Protein AF-A0A815HKK1-F1 (afdb_monomer_lite)

Sequence (138 aa):
MIKQVLNKIIYSNREIRRFLVEFLHAIYQLLESNNIGQIQELSQQTLNDFNACMFYQNDSILSDDLIFKLLSMSMMIVDRIQRTRSRTIKQTILFADSAFTVSLFSHIVNHTIIRLQNAFYQLHDARINTNETDSEEE

pLDDT: mean 82.41, std 11.7, range [43.53, 93.62]

Secondary structure (DSSP, 8-state):
-HHHHHHHHHHHHHHHHHHHHHHHHHHHHHHH---HHHHHHHHHHHHHHHHHHHHSSSS-SS-HHHHHHHHHHHHHHHHHHHHHS-HHHHHHHHHHHHHHHHHHHHHHHHHHHHHHHHHHHHHHHHHHHHHHHHHH--

Structure (mmCIF, N/CA/C/O backbone):
data_AF-A0A815HKK1-F1
#
_entry.id   AF-A0A815HKK1-F1
#
loop_
_atom_site.group_PDB
_atom_site.id
_atom_site.type_symbol
_atom_site.label_atom_id
_atom_site.label_alt_id
_atom_site.label_comp_id
_atom_site.label_asym_id
_atom_site.label_entity_id
_atom_site.label_seq_id
_atom_site.pdbx_PDB_ins_code
_atom_site.Cartn_x
_atom_site.Cartn_y
_atom_site.Cartn_z
_atom_site.occupancy
_atom_site.B_iso_or_equiv
_atom_site.auth_seq_id
_atom_site.auth_comp_id
_atom_site.auth_asym_id
_atom_site.auth_atom_id
_atom_site.pdbx_PDB_model_num
ATOM 1 N N . MET A 1 1 ? 15.091 -20.355 -22.383 1.00 60.72 1 MET A N 1
ATOM 2 C CA . MET A 1 1 ? 14.302 -19.123 -22.595 1.00 60.72 1 MET A CA 1
ATOM 3 C C . MET A 1 1 ? 12.841 -19.267 -22.135 1.00 60.72 1 MET A C 1
ATOM 5 O O . MET A 1 1 ? 12.501 -18.668 -21.128 1.00 60.72 1 MET A O 1
ATOM 9 N N . ILE A 1 2 ? 12.004 -20.129 -22.736 1.00 63.59 2 ILE A N 1
ATOM 10 C CA . ILE A 1 2 ? 10.562 -20.265 -22.384 1.00 63.59 2 ILE A CA 1
ATOM 11 C C . ILE A 1 2 ? 10.302 -20.649 -20.909 1.00 63.59 2 ILE A C 1
ATOM 13 O O . ILE A 1 2 ? 9.467 -20.033 -20.254 1.00 63.59 2 ILE A O 1
ATOM 17 N N . LYS A 1 3 ? 11.054 -21.604 -20.337 1.00 62.00 3 LYS A N 1
ATOM 18 C CA . LYS A 1 3 ? 10.921 -21.987 -18.911 1.00 62.00 3 LYS A CA 1
ATOM 19 C C . LYS A 1 3 ? 11.245 -20.849 -17.934 1.00 62.00 3 LYS A C 1
ATOM 21 O O . LYS A 1 3 ? 10.631 -20.760 -16.879 1.00 62.00 3 LYS A O 1
ATOM 26 N N . GLN A 1 4 ? 12.196 -19.980 -18.280 1.00 60.38 4 GLN A N 1
ATOM 27 C CA . GLN A 1 4 ? 12.560 -18.829 -17.448 1.00 60.38 4 GLN A CA 1
ATOM 28 C C . GLN A 1 4 ? 11.481 -17.745 -17.511 1.00 60.38 4 GLN A C 1
ATOM 30 O O . GLN A 1 4 ? 11.120 -17.198 -16.477 1.00 60.38 4 GLN A O 1
ATOM 35 N N . VAL A 1 5 ? 10.908 -17.500 -18.695 1.00 64.62 5 VAL A N 1
ATOM 36 C CA . VAL A 1 5 ? 9.774 -16.579 -18.874 1.00 64.62 5 VAL A CA 1
ATOM 37 C C . VAL A 1 5 ? 8.539 -17.074 -18.114 1.00 64.62 5 VAL A C 1
ATOM 39 O O . VAL A 1 5 ? 7.930 -16.308 -17.376 1.00 64.62 5 VAL A O 1
ATOM 42 N N . LEU A 1 6 ? 8.210 -18.366 -18.208 1.00 65.81 6 LEU A N 1
ATOM 43 C CA . LEU A 1 6 ? 7.097 -18.962 -17.461 1.00 65.81 6 LEU A CA 1
ATOM 44 C C . LEU A 1 6 ? 7.305 -18.883 -15.945 1.00 65.81 6 LEU A C 1
ATOM 46 O O . LEU A 1 6 ? 6.404 -18.443 -15.239 1.00 65.81 6 LEU A O 1
ATOM 50 N N . ASN A 1 7 ? 8.491 -19.236 -15.439 1.00 66.38 7 ASN A N 1
ATOM 51 C CA . ASN A 1 7 ? 8.792 -19.094 -14.011 1.00 66.38 7 ASN A CA 1
ATOM 52 C C . ASN A 1 7 ? 8.707 -17.636 -13.550 1.00 66.38 7 ASN A C 1
ATOM 54 O O . ASN A 1 7 ? 8.191 -17.377 -12.468 1.00 66.38 7 ASN A O 1
ATOM 58 N N . LYS A 1 8 ? 9.142 -16.686 -14.383 1.00 63.47 8 LYS A N 1
ATOM 59 C CA . LYS A 1 8 ? 9.042 -15.247 -14.114 1.00 63.47 8 LYS A CA 1
ATOM 60 C C . LYS A 1 8 ? 7.581 -14.783 -14.023 1.00 63.47 8 LYS A C 1
ATOM 62 O O . LYS A 1 8 ? 7.233 -14.081 -13.078 1.00 63.47 8 LYS A O 1
ATOM 67 N N . ILE A 1 9 ? 6.717 -15.232 -14.938 1.00 65.31 9 ILE A N 1
ATOM 68 C CA . ILE A 1 9 ? 5.272 -14.932 -14.937 1.00 65.31 9 ILE A CA 1
ATOM 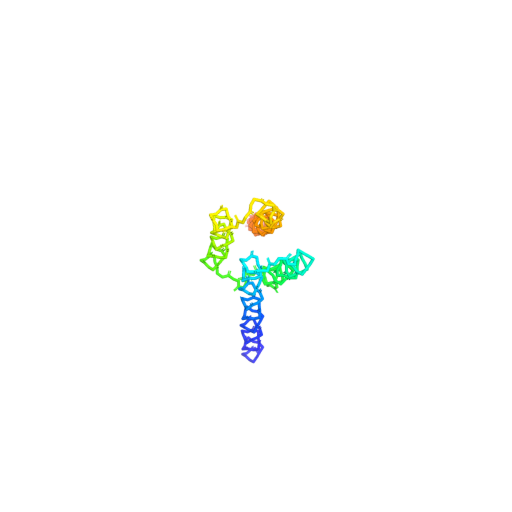69 C C . ILE A 1 9 ? 4.568 -15.569 -13.729 1.00 65.31 9 ILE A C 1
ATOM 71 O O . ILE A 1 9 ? 3.739 -14.932 -13.078 1.00 65.31 9 ILE A O 1
ATOM 75 N N . ILE A 1 10 ? 4.890 -16.824 -13.407 1.00 68.81 10 ILE A N 1
ATOM 76 C CA . ILE A 1 10 ? 4.299 -17.549 -12.272 1.00 68.81 10 ILE A CA 1
ATOM 77 C C . ILE A 1 10 ? 4.714 -16.901 -10.946 1.00 68.81 10 ILE A C 1
ATOM 79 O O . ILE A 1 10 ? 3.875 -16.718 -10.062 1.00 68.81 10 ILE A O 1
ATOM 83 N N . TYR A 1 11 ? 5.990 -16.529 -10.818 1.00 68.19 11 TYR A N 1
ATOM 84 C CA . TYR A 1 11 ? 6.527 -15.858 -9.638 1.00 68.19 11 TYR A CA 1
ATOM 85 C C . TYR A 1 11 ? 5.891 -14.477 -9.441 1.00 68.19 11 TYR A C 1
ATOM 87 O O . TYR A 1 11 ? 5.369 -14.193 -8.367 1.00 68.19 11 TYR A O 1
ATOM 95 N N . SER A 1 12 ? 5.814 -13.674 -10.505 1.00 70.62 12 SER A N 1
ATOM 96 C CA . SER A 1 12 ? 5.140 -12.371 -10.501 1.00 70.62 12 SER A CA 1
ATOM 97 C C . SER A 1 12 ? 3.676 -12.477 -10.041 1.00 70.62 12 SER A C 1
ATOM 99 O O . SER A 1 12 ? 3.268 -11.787 -9.111 1.00 70.62 12 SER A O 1
ATOM 101 N N . ASN A 1 13 ? 2.904 -13.431 -10.574 1.00 75.88 13 ASN A N 1
ATOM 102 C CA . ASN A 1 13 ? 1.518 -13.653 -10.144 1.00 75.88 13 ASN A CA 1
ATOM 103 C C . ASN A 1 13 ? 1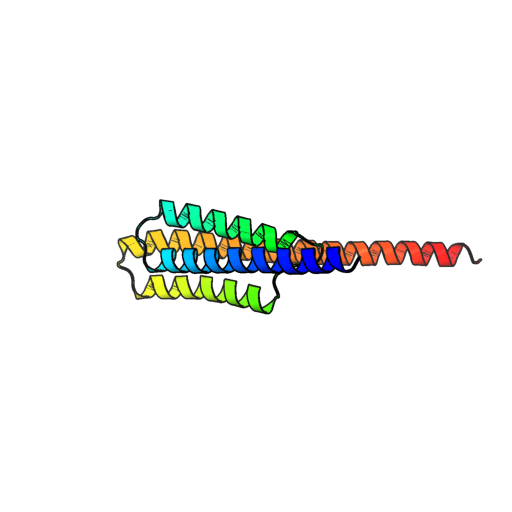.381 -14.112 -8.685 1.00 75.88 13 ASN A C 1
ATOM 105 O O . ASN A 1 13 ? 0.336 -13.915 -8.061 1.00 75.88 13 ASN A O 1
ATOM 109 N N . ARG A 1 14 ? 2.384 -14.797 -8.130 1.00 81.12 14 ARG A N 1
ATOM 110 C CA . ARG A 1 14 ? 2.381 -15.194 -6.717 1.00 81.12 14 ARG A CA 1
ATOM 111 C C . ARG A 1 14 ? 2.571 -13.980 -5.812 1.00 81.12 14 ARG A C 1
ATOM 113 O O . ARG A 1 14 ? 1.800 -13.837 -4.867 1.00 81.12 14 ARG A O 1
ATOM 120 N N . GLU A 1 15 ? 3.525 -13.112 -6.130 1.00 81.31 15 GLU A N 1
ATOM 121 C CA . GLU A 1 15 ? 3.804 -11.916 -5.330 1.00 81.31 15 GLU A CA 1
ATOM 122 C C . GLU A 1 15 ? 2.653 -10.903 -5.403 1.00 81.31 15 GLU A C 1
ATOM 124 O O . GLU A 1 15 ? 2.213 -10.435 -4.358 1.00 81.31 15 GLU A O 1
ATOM 129 N N . ILE A 1 16 ? 2.055 -10.674 -6.585 1.00 85.25 16 ILE A N 1
ATOM 130 C CA . ILE A 1 16 ? 0.853 -9.822 -6.714 1.00 85.25 16 ILE A CA 1
ATOM 131 C C . ILE A 1 16 ? -0.277 -10.344 -5.829 1.00 85.25 16 ILE A C 1
ATOM 133 O O . ILE A 1 16 ? -0.900 -9.581 -5.099 1.00 85.25 16 ILE A O 1
ATOM 137 N N . ARG A 1 17 ? -0.565 -11.652 -5.885 1.00 86.75 17 ARG A N 1
ATOM 138 C CA . ARG A 1 17 ? -1.640 -12.241 -5.074 1.00 86.75 17 ARG A CA 1
ATOM 139 C C . ARG A 1 17 ? -1.366 -12.088 -3.585 1.00 86.75 17 ARG A C 1
ATOM 141 O O . ARG A 1 17 ? -2.290 -11.746 -2.856 1.00 86.75 17 ARG A O 1
ATOM 148 N N . ARG A 1 18 ? -0.124 -12.325 -3.145 1.00 89.06 18 ARG A N 1
ATOM 149 C CA . ARG A 1 18 ? 0.266 -12.129 -1.743 1.00 89.06 18 ARG A CA 1
ATOM 150 C C . ARG A 1 18 ? 0.029 -10.681 -1.326 1.00 89.06 18 ARG A C 1
ATOM 152 O O . ARG A 1 18 ? -0.706 -10.451 -0.374 1.00 89.06 18 ARG A O 1
ATOM 159 N N . PHE A 1 19 ? 0.555 -9.735 -2.102 1.00 91.00 19 PHE A N 1
ATOM 160 C CA . PHE A 1 19 ? 0.382 -8.308 -1.861 1.00 91.00 19 PHE A CA 1
ATOM 161 C C . PHE A 1 19 ? -1.097 -7.905 -1.791 1.00 91.00 19 PHE A C 1
ATOM 163 O O . PHE A 1 19 ? -1.495 -7.208 -0.866 1.00 91.00 19 PHE A O 1
ATOM 170 N N . LEU A 1 20 ? -1.940 -8.363 -2.722 1.00 91.19 20 LEU A N 1
ATOM 171 C CA . LEU A 1 20 ? -3.364 -8.015 -2.720 1.00 91.19 20 LEU A CA 1
ATOM 172 C C . LEU A 1 20 ? -4.095 -8.538 -1.482 1.00 91.19 20 LEU A C 1
ATOM 174 O O . LEU A 1 20 ? -4.952 -7.842 -0.941 1.00 91.19 20 LEU A O 1
ATOM 178 N N . VAL A 1 21 ? -3.763 -9.747 -1.025 1.00 92.12 21 VAL A N 1
ATOM 179 C CA . VAL A 1 21 ? -4.330 -10.303 0.210 1.00 92.12 21 VAL A CA 1
ATOM 180 C C . VAL A 1 21 ? -3.888 -9.481 1.420 1.00 92.12 21 VAL A C 1
ATOM 182 O O . VAL A 1 21 ? -4.730 -9.128 2.243 1.00 92.12 21 VAL A O 1
ATOM 185 N N . GLU A 1 22 ? -2.604 -9.127 1.506 1.00 91.62 22 GLU A N 1
ATOM 186 C CA . GLU A 1 22 ? -2.070 -8.291 2.590 1.00 91.62 22 GLU A CA 1
ATOM 187 C C . GLU A 1 22 ? -2.697 -6.895 2.590 1.00 91.62 22 GLU A C 1
ATOM 189 O O . GLU A 1 22 ? -3.149 -6.420 3.630 1.00 91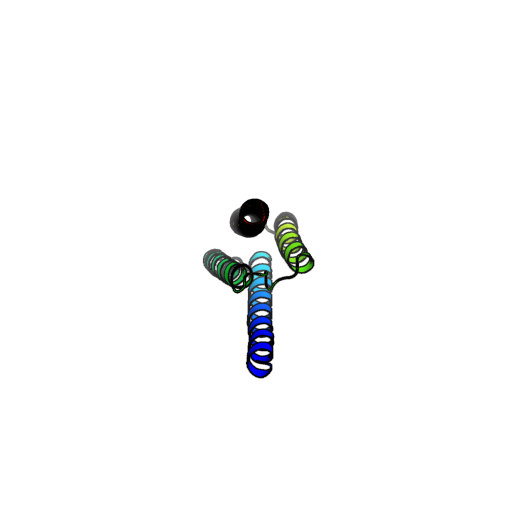.62 22 GLU A O 1
ATOM 194 N N . PHE A 1 23 ? -2.829 -6.279 1.414 1.00 93.38 23 PHE A N 1
ATOM 195 C CA . PHE A 1 23 ? -3.465 -4.978 1.250 1.00 93.38 23 PHE A CA 1
ATOM 196 C C . PHE A 1 23 ? -4.925 -5.006 1.712 1.00 93.38 23 PHE A C 1
ATOM 198 O O . PHE A 1 23 ? -5.342 -4.167 2.508 1.00 93.38 23 PHE A O 1
ATOM 205 N N . LEU A 1 24 ? -5.713 -5.988 1.263 1.00 93.12 24 LEU A N 1
ATOM 206 C CA . LEU A 1 24 ? -7.109 -6.125 1.688 1.00 93.12 24 LEU A CA 1
ATOM 207 C C . LEU A 1 24 ? -7.223 -6.395 3.191 1.00 93.12 24 LEU A C 1
ATOM 209 O O . LEU A 1 24 ? -8.137 -5.884 3.839 1.00 93.12 24 LEU A O 1
ATOM 213 N N . HIS A 1 25 ? -6.289 -7.158 3.756 1.00 91.56 25 HIS A N 1
ATOM 214 C CA . HIS A 1 25 ? -6.228 -7.383 5.192 1.00 91.56 25 HIS A CA 1
ATOM 215 C C . HIS A 1 25 ? -5.898 -6.091 5.956 1.00 91.56 25 HIS A C 1
ATOM 217 O O . HIS A 1 25 ? -6.573 -5.793 6.939 1.00 91.56 25 HIS A O 1
ATOM 223 N N . ALA A 1 26 ? -4.947 -5.277 5.490 1.00 91.12 26 ALA A N 1
ATOM 224 C CA . ALA A 1 26 ? -4.641 -3.976 6.086 1.00 91.12 26 ALA A CA 1
ATOM 225 C C . ALA A 1 26 ? -5.858 -3.035 6.051 1.00 91.12 26 ALA A C 1
ATOM 227 O O . ALA A 1 26 ? -6.206 -2.430 7.066 1.00 91.12 26 ALA A O 1
ATOM 228 N N . ILE A 1 27 ? -6.569 -2.989 4.920 1.00 91.56 27 ILE A N 1
ATOM 229 C CA . ILE A 1 27 ? -7.818 -2.230 4.761 1.00 91.56 27 ILE A CA 1
ATOM 230 C C . ILE A 1 27 ? -8.896 -2.702 5.746 1.00 91.56 27 ILE A C 1
ATOM 232 O O . ILE A 1 27 ? -9.541 -1.887 6.406 1.00 91.56 27 ILE A O 1
ATOM 236 N N . TYR A 1 28 ? -9.079 -4.015 5.885 1.00 91.06 28 TYR A N 1
ATOM 237 C CA . TYR A 1 28 ? -10.019 -4.580 6.850 1.00 91.06 28 TYR A CA 1
ATOM 238 C C . TYR A 1 28 ? -9.658 -4.192 8.291 1.00 91.06 28 TYR A C 1
ATOM 240 O O . TYR A 1 28 ? -10.519 -3.770 9.063 1.00 91.06 28 TYR A O 1
ATOM 248 N N . GLN A 1 29 ? -8.375 -4.266 8.650 1.00 90.62 29 GLN A N 1
ATOM 249 C CA . GLN A 1 29 ? -7.900 -3.900 9.984 1.00 90.62 29 GLN A CA 1
ATOM 250 C C . GLN A 1 29 ? -8.099 -2.403 10.267 1.00 90.62 29 GLN A C 1
ATOM 252 O O . GLN A 1 29 ? -8.520 -2.047 11.365 1.00 90.62 29 GLN A O 1
ATOM 257 N N . LEU A 1 30 ? -7.900 -1.526 9.280 1.00 88.44 30 LEU A N 1
ATOM 258 C CA . LEU A 1 30 ? -8.204 -0.093 9.401 1.00 88.44 30 LEU A CA 1
ATOM 259 C C . LEU A 1 30 ? -9.696 0.173 9.680 1.00 88.44 30 LEU A C 1
ATOM 261 O O . LEU A 1 30 ? -10.032 1.080 10.446 1.00 88.44 30 LEU A O 1
ATOM 265 N N . LEU A 1 31 ? -10.593 -0.635 9.106 1.00 88.19 31 LEU A N 1
ATOM 266 C CA . LEU A 1 31 ? -12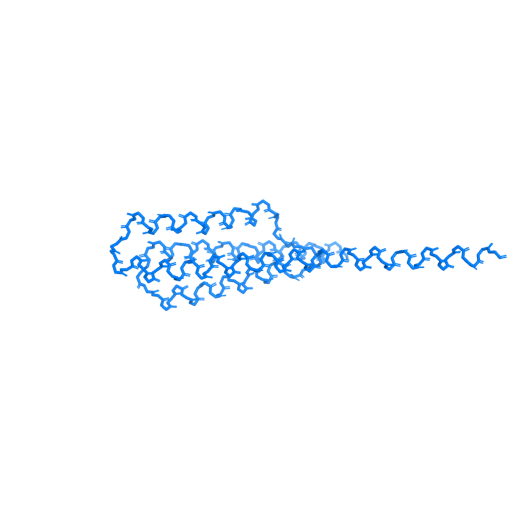.043 -0.499 9.277 1.00 88.19 31 LEU A CA 1
ATOM 267 C C . LEU A 1 31 ? -12.583 -1.087 10.580 1.00 88.19 31 LEU A C 1
ATOM 269 O O . LEU A 1 31 ? -13.478 -0.490 11.185 1.00 88.19 31 LEU A O 1
ATOM 273 N N . GLU A 1 32 ? -12.043 -2.219 11.031 1.00 87.94 32 GLU A N 1
ATOM 274 C CA . GLU A 1 32 ? -12.632 -3.025 12.113 1.00 87.94 32 GLU A CA 1
ATOM 275 C C . GLU A 1 32 ? -11.781 -3.061 13.391 1.00 87.94 32 GLU A C 1
ATOM 277 O O . GLU A 1 32 ? -12.317 -3.182 14.492 1.00 87.94 32 GLU A O 1
ATOM 282 N N . SER A 1 33 ? -10.462 -2.876 13.298 1.00 83.94 33 SER A N 1
ATOM 283 C CA . SER A 1 33 ? -9.575 -2.974 14.461 1.00 83.94 33 SER A CA 1
ATOM 284 C C . SER A 1 33 ? -9.483 -1.675 15.253 1.00 83.94 33 SER A C 1
ATOM 286 O O . SER A 1 33 ? -9.540 -0.569 14.705 1.00 83.94 33 SER A O 1
ATOM 288 N N . ASN A 1 34 ? -9.296 -1.831 16.563 1.00 81.88 34 ASN A N 1
ATOM 289 C CA . ASN A 1 34 ? -8.934 -0.759 17.491 1.00 81.88 34 ASN A CA 1
ATOM 290 C C . ASN A 1 34 ? -7.448 -0.832 17.899 1.00 81.88 34 ASN A C 1
ATOM 292 O O . ASN A 1 34 ? -6.989 -0.003 18.684 1.00 81.88 34 ASN A O 1
ATOM 296 N N . ASN A 1 35 ? -6.692 -1.817 17.392 1.00 86.62 35 ASN A N 1
ATOM 297 C CA . ASN A 1 35 ? -5.279 -2.002 17.712 1.00 86.62 35 ASN A CA 1
ATOM 298 C C . ASN A 1 35 ? -4.389 -1.229 16.730 1.00 86.62 35 ASN A C 1
ATOM 300 O O . ASN A 1 35 ? -4.061 -1.701 15.643 1.00 86.62 35 ASN A O 1
ATOM 304 N N . ILE A 1 36 ? -3.978 -0.031 17.141 1.00 83.88 36 ILE A N 1
ATOM 305 C CA . ILE A 1 36 ? -3.187 0.885 16.311 1.00 83.88 36 ILE A CA 1
ATOM 306 C C . ILE A 1 36 ? -1.794 0.330 16.001 1.00 83.88 36 ILE A C 1
ATOM 308 O O . ILE A 1 36 ? -1.322 0.504 14.883 1.00 83.88 36 ILE A O 1
ATOM 312 N N . GLY A 1 37 ? -1.148 -0.353 16.952 1.00 86.50 37 GLY A N 1
ATOM 313 C CA . GLY A 1 37 ? 0.189 -0.917 16.733 1.00 86.50 37 GLY A CA 1
ATOM 314 C C . GLY A 1 37 ? 0.179 -1.961 15.618 1.00 86.50 37 GLY A C 1
ATOM 315 O O . GLY A 1 37 ? 0.981 -1.894 14.691 1.00 86.50 37 GLY A O 1
ATOM 316 N N . GLN A 1 38 ? -0.816 -2.850 15.648 1.00 88.19 38 GLN A N 1
ATOM 317 C CA . GLN A 1 38 ? -1.038 -3.833 14.590 1.00 88.19 38 GLN A CA 1
ATOM 318 C C . GLN A 1 38 ? -1.333 -3.162 13.239 1.00 88.19 38 GLN A C 1
ATOM 320 O O . GLN A 1 38 ? -0.777 -3.565 12.221 1.00 88.19 38 GLN A O 1
ATOM 325 N N . ILE A 1 39 ? -2.176 -2.123 13.219 1.00 87.50 39 ILE A N 1
ATOM 326 C CA . ILE A 1 39 ? -2.492 -1.367 11.996 1.00 87.50 39 ILE A CA 1
ATOM 327 C C . ILE A 1 39 ? -1.229 -0.740 11.395 1.00 87.50 39 ILE A C 1
ATOM 329 O O . ILE A 1 39 ? -1.034 -0.812 10.183 1.00 87.50 39 ILE A O 1
ATOM 333 N N . GLN A 1 40 ? -0.369 -0.139 12.218 1.00 89.19 40 GLN A N 1
ATOM 334 C CA . GLN A 1 40 ? 0.875 0.484 11.762 1.00 89.19 40 GLN A CA 1
ATOM 335 C C . GLN A 1 40 ? 1.839 -0.538 11.155 1.00 89.19 40 GLN A C 1
ATOM 337 O O . GLN A 1 40 ? 2.356 -0.306 10.063 1.00 89.19 40 GLN A O 1
ATOM 342 N N . GLU A 1 41 ? 2.042 -1.674 11.821 1.00 90.44 41 GLU A N 1
ATOM 343 C CA . GLU A 1 41 ? 2.910 -2.749 11.332 1.00 90.44 41 GLU A CA 1
ATOM 344 C C . GLU A 1 41 ? 2.412 -3.312 9.992 1.00 90.44 41 GLU A C 1
ATOM 346 O O . GLU A 1 41 ? 3.169 -3.378 9.023 1.00 90.44 41 GLU A O 1
ATOM 351 N N . LEU A 1 42 ? 1.112 -3.611 9.894 1.00 89.75 42 LEU A N 1
ATOM 352 C CA . LEU A 1 42 ? 0.481 -4.071 8.653 1.00 89.75 42 LEU A CA 1
ATOM 353 C C . LEU A 1 42 ? 0.559 -3.036 7.530 1.00 89.75 42 LEU A C 1
ATOM 355 O O . LEU A 1 42 ? 0.801 -3.397 6.379 1.00 89.75 42 LEU A O 1
ATOM 359 N N . SER A 1 43 ? 0.381 -1.754 7.852 1.00 90.75 43 SER A N 1
ATOM 360 C CA . SER A 1 43 ? 0.487 -0.661 6.881 1.00 90.75 43 SER A CA 1
ATOM 361 C C . SER A 1 43 ? 1.906 -0.573 6.324 1.00 90.75 43 SER A C 1
ATOM 363 O O . SER A 1 43 ? 2.091 -0.476 5.111 1.00 90.75 43 SER A O 1
ATOM 365 N N . GLN A 1 44 ? 2.916 -0.671 7.194 1.00 91.81 44 GLN A N 1
ATOM 366 C CA . GLN A 1 44 ? 4.317 -0.648 6.787 1.00 91.81 44 GLN A CA 1
ATOM 367 C C . GLN A 1 44 ? 4.680 -1.866 5.932 1.00 91.81 44 GLN A C 1
ATOM 369 O O . GLN A 1 44 ? 5.321 -1.712 4.892 1.00 91.81 44 GLN A O 1
ATOM 374 N N . GLN A 1 45 ? 4.241 -3.062 6.333 1.00 93.06 45 GLN A N 1
ATOM 375 C CA . GLN A 1 45 ? 4.471 -4.284 5.565 1.00 93.06 45 GLN A CA 1
ATOM 376 C C . GLN A 1 45 ? 3.813 -4.208 4.180 1.00 93.06 45 GLN A C 1
ATOM 378 O O . GLN A 1 45 ? 4.453 -4.502 3.172 1.00 93.06 45 GLN A O 1
ATOM 383 N N . THR A 1 46 ? 2.577 -3.710 4.114 1.00 92.69 46 THR A N 1
ATOM 384 C CA . THR A 1 46 ? 1.841 -3.522 2.855 1.00 92.69 46 THR A CA 1
ATOM 385 C C . THR A 1 46 ? 2.557 -2.545 1.921 1.00 92.69 46 THR A C 1
ATOM 387 O O . THR A 1 46 ? 2.627 -2.786 0.718 1.00 92.69 46 THR A O 1
ATOM 390 N N . LEU A 1 47 ? 3.120 -1.452 2.449 1.00 91.94 47 LEU A N 1
ATOM 391 C CA . LEU A 1 47 ? 3.902 -0.494 1.657 1.00 91.94 47 LEU A CA 1
ATOM 392 C C . LEU A 1 47 ? 5.214 -1.103 1.142 1.00 91.94 47 LEU A C 1
ATOM 394 O O . LEU A 1 47 ? 5.605 -0.843 0.005 1.00 91.94 47 LEU A O 1
ATOM 398 N N . ASN A 1 48 ? 5.877 -1.937 1.944 1.00 90.69 48 ASN A N 1
ATOM 399 C CA . ASN A 1 48 ? 7.084 -2.645 1.519 1.00 90.69 48 ASN A CA 1
ATOM 400 C C . ASN A 1 48 ? 6.780 -3.631 0.382 1.00 90.69 48 ASN A C 1
ATOM 402 O O . ASN A 1 48 ? 7.493 -3.653 -0.623 1.00 90.69 48 ASN A O 1
ATOM 406 N N . ASP A 1 49 ? 5.696 -4.397 0.508 1.00 90.06 49 ASP A N 1
ATOM 407 C CA . ASP A 1 49 ? 5.254 -5.335 -0.526 1.00 90.06 49 ASP A CA 1
ATOM 408 C C . ASP A 1 49 ? 4.786 -4.595 -1.792 1.00 90.06 49 ASP A C 1
ATOM 410 O O . ASP A 1 49 ? 5.097 -5.024 -2.908 1.00 90.06 49 ASP A O 1
ATOM 414 N N . PHE A 1 50 ? 4.125 -3.440 -1.643 1.00 90.25 50 PHE A N 1
ATOM 415 C CA . PHE A 1 50 ? 3.789 -2.557 -2.762 1.00 90.25 50 PHE A CA 1
ATOM 416 C C . PHE A 1 50 ? 5.052 -2.112 -3.509 1.00 90.25 50 PHE A C 1
ATOM 418 O O . PHE A 1 50 ? 5.140 -2.273 -4.726 1.00 90.25 50 PHE A O 1
ATOM 425 N N . ASN A 1 51 ? 6.060 -1.619 -2.784 1.00 87.75 51 ASN A N 1
ATOM 426 C CA . ASN A 1 51 ? 7.337 -1.209 -3.365 1.00 87.75 51 ASN A CA 1
ATOM 427 C C . ASN A 1 51 ? 8.025 -2.353 -4.099 1.00 87.75 51 ASN A C 1
ATOM 429 O O . ASN A 1 51 ? 8.482 -2.168 -5.226 1.00 87.75 51 ASN A O 1
ATOM 433 N N . ALA A 1 52 ? 8.059 -3.544 -3.501 1.00 84.50 52 ALA A N 1
ATOM 434 C CA . ALA A 1 52 ? 8.622 -4.719 -4.149 1.00 84.50 52 ALA A CA 1
ATOM 435 C C . ALA A 1 52 ? 7.930 -4.990 -5.491 1.00 84.50 52 ALA A C 1
ATOM 437 O O . ALA A 1 52 ? 8.610 -5.198 -6.491 1.00 84.50 52 ALA A O 1
ATOM 438 N N . CYS A 1 53 ? 6.599 -4.908 -5.550 1.00 84.31 53 CYS A N 1
ATOM 439 C CA . CYS A 1 53 ? 5.867 -5.142 -6.792 1.00 84.31 53 CYS A CA 1
ATOM 440 C C . CYS A 1 53 ? 6.053 -4.026 -7.839 1.00 84.31 53 CYS A C 1
ATOM 442 O O . CYS A 1 53 ? 6.000 -4.298 -9.039 1.00 84.31 53 CYS A O 1
ATOM 444 N N . MET A 1 54 ? 6.297 -2.786 -7.410 1.00 80.25 54 MET A N 1
ATOM 445 C CA . MET A 1 54 ? 6.541 -1.654 -8.309 1.00 80.25 54 MET A CA 1
ATOM 446 C C . MET A 1 54 ? 7.969 -1.638 -8.882 1.00 80.25 54 MET A C 1
ATOM 448 O O . MET A 1 54 ? 8.150 -1.216 -10.017 1.00 80.25 54 MET A O 1
ATOM 452 N N . PHE A 1 55 ? 8.976 -2.115 -8.137 1.00 73.25 55 PHE A N 1
ATOM 453 C CA . PHE A 1 55 ? 10.393 -2.047 -8.536 1.00 73.25 55 PHE A CA 1
ATOM 454 C C . PHE A 1 55 ? 10.984 -3.352 -9.087 1.00 73.25 55 PHE A C 1
ATOM 456 O O . PHE A 1 55 ? 12.109 -3.335 -9.586 1.00 73.25 55 PHE A O 1
ATOM 463 N N . TYR A 1 56 ? 10.290 -4.495 -8.993 1.00 62.25 56 TYR A N 1
ATOM 464 C CA . TYR A 1 56 ? 10.941 -5.790 -9.244 1.00 62.25 56 TYR A CA 1
ATOM 465 C C . TYR A 1 56 ? 11.421 -6.007 -10.684 1.00 62.25 56 TYR A C 1
ATOM 467 O O . TYR A 1 56 ? 12.222 -6.909 -10.932 1.00 62.25 56 TYR A O 1
ATOM 475 N N . GLN A 1 57 ? 10.920 -5.249 -11.656 1.00 52.53 57 GLN A N 1
ATOM 476 C CA . GLN A 1 57 ? 11.306 -5.352 -13.059 1.00 52.53 57 GLN A CA 1
ATOM 477 C C . GLN A 1 57 ? 11.241 -3.951 -13.660 1.00 52.53 57 GLN A C 1
ATOM 479 O O . GLN A 1 57 ? 10.488 -3.114 -13.179 1.00 52.53 57 GLN A O 1
ATOM 484 N N . ASN A 1 58 ? 12.008 -3.689 -14.717 1.00 52.41 58 ASN A N 1
ATOM 485 C CA . ASN A 1 58 ? 11.999 -2.403 -15.431 1.00 52.41 58 ASN A CA 1
ATOM 486 C C . ASN A 1 58 ? 10.601 -1.972 -15.945 1.00 52.41 58 ASN A C 1
ATOM 488 O O . ASN A 1 58 ? 10.459 -0.857 -16.435 1.00 52.41 58 ASN A O 1
ATOM 492 N N . ASP A 1 59 ? 9.591 -2.831 -15.772 1.00 59.03 59 ASP A N 1
ATOM 493 C CA . ASP A 1 59 ? 8.168 -2.556 -15.889 1.00 59.03 59 ASP A CA 1
ATOM 494 C C . ASP A 1 59 ? 7.458 -2.901 -14.572 1.00 59.03 59 ASP A C 1
ATOM 496 O O . ASP A 1 59 ? 7.689 -3.968 -13.991 1.00 59.03 59 ASP A O 1
ATOM 500 N N . SER A 1 60 ? 6.566 -2.012 -14.118 1.00 62.97 60 SER A N 1
ATOM 501 C CA . SER A 1 60 ? 5.720 -2.283 -12.954 1.00 62.97 60 SER A CA 1
ATOM 502 C C . SER A 1 60 ? 4.930 -3.569 -13.168 1.00 62.97 60 SER A C 1
ATOM 504 O O . SER A 1 60 ? 4.290 -3.764 -14.204 1.00 62.97 60 SER A O 1
ATOM 506 N N . ILE A 1 61 ? 4.956 -4.443 -12.163 1.00 71.94 61 ILE A N 1
ATOM 507 C CA . ILE A 1 61 ? 4.178 -5.679 -12.181 1.00 71.94 61 ILE A CA 1
ATOM 508 C C . ILE A 1 61 ? 2.673 -5.374 -12.028 1.00 71.94 61 ILE A C 1
ATOM 510 O O . ILE A 1 61 ? 1.829 -6.171 -12.447 1.00 71.94 61 ILE A O 1
ATOM 514 N N . LEU A 1 62 ? 2.319 -4.225 -11.442 1.00 81.25 62 LEU A N 1
ATOM 515 C CA . LEU A 1 62 ? 0.934 -3.793 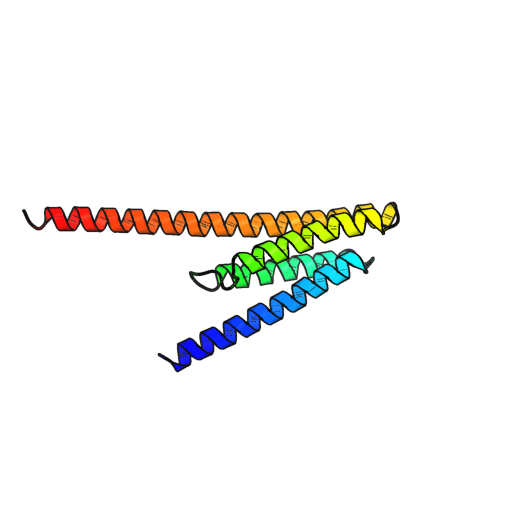-11.300 1.00 81.25 62 LEU A CA 1
ATOM 516 C C . LEU A 1 62 ? 0.497 -2.958 -12.505 1.00 81.25 62 LEU A C 1
ATOM 518 O O . LEU A 1 62 ? 1.170 -2.018 -12.914 1.00 81.25 62 LEU A O 1
ATOM 522 N N . SER A 1 63 ? -0.700 -3.248 -13.015 1.00 84.31 63 SER A N 1
ATOM 523 C CA . SER A 1 63 ? -1.370 -2.385 -13.990 1.00 84.31 63 SER A CA 1
ATOM 524 C C . SER A 1 63 ? -1.780 -1.050 -13.362 1.00 84.31 63 SER A C 1
ATOM 526 O O . SER A 1 63 ? -2.255 -1.038 -12.223 1.00 84.31 63 SER A O 1
ATOM 528 N N . ASP A 1 64 ? -1.743 0.033 -14.136 1.00 84.94 64 ASP A N 1
ATOM 529 C CA . ASP A 1 64 ? -2.170 1.368 -13.691 1.00 84.94 64 ASP A CA 1
ATOM 530 C C . ASP A 1 64 ? -3.619 1.387 -13.156 1.00 84.9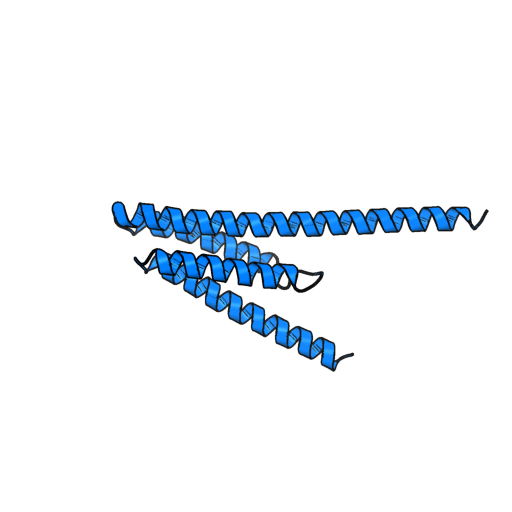4 64 ASP A C 1
ATOM 532 O O . ASP A 1 64 ? -3.899 2.021 -12.138 1.00 84.94 64 ASP A O 1
ATOM 536 N N . ASP A 1 65 ? -4.529 0.620 -13.772 1.00 85.00 65 ASP A N 1
ATOM 537 C CA . ASP A 1 65 ? -5.916 0.448 -13.304 1.00 85.00 65 ASP A CA 1
ATOM 538 C C . ASP A 1 65 ? -5.989 -0.145 -11.884 1.00 85.00 65 ASP A C 1
ATOM 540 O O . ASP A 1 65 ? -6.759 0.314 -11.037 1.00 85.00 65 ASP A O 1
ATOM 544 N N . LEU A 1 66 ? -5.140 -1.132 -11.588 1.00 88.25 66 LEU A N 1
ATOM 545 C CA . LEU A 1 66 ? -5.050 -1.728 -10.257 1.00 88.25 66 LEU A CA 1
ATOM 546 C C . LEU A 1 66 ? -4.504 -0.723 -9.239 1.00 88.25 66 LEU A C 1
ATOM 548 O O . LEU A 1 66 ? -5.077 -0.588 -8.163 1.00 88.25 66 LEU A O 1
ATOM 552 N N . ILE A 1 67 ? -3.448 0.018 -9.582 1.00 89.94 67 ILE A N 1
ATOM 553 C CA . ILE A 1 67 ? -2.872 1.055 -8.710 1.00 89.94 67 ILE A CA 1
ATOM 554 C C . ILE A 1 67 ? -3.927 2.115 -8.371 1.00 89.94 67 ILE A C 1
ATOM 556 O O . ILE A 1 67 ? -4.099 2.473 -7.204 1.00 89.94 67 ILE A O 1
ATOM 560 N N . PHE A 1 68 ? -4.689 2.563 -9.371 1.00 89.56 68 PHE A N 1
ATOM 561 C CA . PHE A 1 68 ? -5.777 3.516 -9.173 1.00 89.56 68 PHE A CA 1
ATOM 562 C C . PHE A 1 68 ? -6.863 2.976 -8.234 1.00 89.56 68 PHE A C 1
ATOM 564 O O . PHE A 1 68 ? -7.329 3.696 -7.346 1.00 89.56 68 PHE A O 1
ATOM 571 N N . LYS A 1 69 ? -7.243 1.700 -8.374 1.00 92.19 69 LYS A N 1
ATOM 572 C CA . LYS A 1 69 ? -8.202 1.042 -7.472 1.00 92.19 69 LYS A CA 1
ATOM 573 C C . LYS A 1 69 ? -7.678 0.950 -6.041 1.00 92.19 69 LYS A C 1
ATOM 575 O O . LYS A 1 69 ? -8.446 1.210 -5.120 1.00 92.19 69 LYS A O 1
ATOM 580 N N . LEU A 1 70 ? -6.399 0.628 -5.842 1.00 92.25 70 LEU A N 1
ATOM 581 C CA . LEU A 1 70 ? -5.780 0.568 -4.511 1.00 92.25 70 LEU A CA 1
ATOM 582 C C . LEU A 1 70 ? -5.802 1.941 -3.823 1.00 92.25 70 LEU A C 1
ATOM 584 O O . LEU A 1 70 ? -6.251 2.043 -2.683 1.00 92.25 70 LEU A O 1
ATOM 588 N N . LEU A 1 71 ? -5.419 3.003 -4.540 1.00 92.31 71 LEU A N 1
ATOM 589 C CA . LEU A 1 71 ? -5.466 4.378 -4.030 1.00 92.31 71 LEU A CA 1
ATOM 590 C C . LEU A 1 71 ? -6.905 4.856 -3.762 1.00 92.31 71 LEU A C 1
ATOM 592 O O . LEU A 1 71 ? -7.182 5.512 -2.759 1.00 92.31 71 LEU A O 1
ATOM 596 N N . SER A 1 72 ? -7.843 4.509 -4.644 1.00 92.38 72 SER A N 1
ATOM 597 C CA . SER A 1 72 ? -9.259 4.850 -4.464 1.00 92.38 72 SER A CA 1
ATOM 598 C C . SER A 1 72 ? -9.859 4.132 -3.255 1.00 92.38 72 SER A C 1
ATOM 600 O O . SER A 1 72 ? -10.620 4.730 -2.495 1.00 92.38 72 SER A O 1
ATOM 602 N N . MET A 1 73 ? -9.497 2.861 -3.044 1.00 92.25 73 MET A N 1
ATOM 603 C CA . MET A 1 73 ? -9.912 2.110 -1.863 1.00 92.25 73 MET A CA 1
ATOM 604 C C . MET A 1 73 ? -9.364 2.742 -0.587 1.00 92.25 73 MET A C 1
ATOM 606 O O . MET A 1 73 ? -10.155 2.954 0.325 1.00 92.25 73 MET A O 1
ATOM 610 N N . SER A 1 74 ? -8.078 3.108 -0.528 1.00 91.56 74 SER A N 1
ATOM 611 C CA . SER A 1 74 ? -7.503 3.735 0.672 1.00 91.56 74 SER A CA 1
ATOM 612 C C . SER A 1 74 ? -8.185 5.070 1.007 1.00 91.56 74 SER A C 1
ATOM 614 O O . SER A 1 74 ? -8.556 5.300 2.152 1.00 91.56 74 SER A O 1
ATOM 616 N N . MET A 1 75 ? -8.498 5.899 0.004 1.00 90.44 75 MET A N 1
ATOM 617 C CA . MET A 1 75 ? -9.288 7.126 0.202 1.00 90.44 75 MET A CA 1
ATOM 618 C C . MET A 1 75 ? -10.731 6.855 0.661 1.00 90.44 75 MET A C 1
ATOM 620 O O . MET A 1 75 ? -11.281 7.605 1.468 1.00 90.44 75 MET A O 1
ATOM 624 N N . MET A 1 76 ? -11.364 5.780 0.178 1.00 92.69 76 MET A N 1
ATOM 625 C CA . MET A 1 76 ? -12.709 5.389 0.616 1.00 92.69 76 MET A CA 1
ATOM 626 C C . MET A 1 76 ? -12.733 4.983 2.100 1.00 92.69 76 MET A C 1
ATOM 628 O O . MET A 1 76 ? -13.741 5.204 2.776 1.00 92.69 76 MET A O 1
ATOM 632 N N . ILE A 1 77 ? -11.642 4.417 2.625 1.00 90.50 77 ILE A N 1
ATOM 633 C CA . ILE A 1 77 ? -11.532 4.049 4.044 1.00 90.50 77 ILE A CA 1
ATOM 634 C C . ILE A 1 77 ? -11.557 5.283 4.946 1.00 90.50 77 ILE A C 1
ATOM 636 O O . ILE A 1 77 ? -12.278 5.269 5.948 1.00 90.50 77 ILE A O 1
ATOM 640 N N . VAL A 1 78 ? -10.909 6.376 4.538 1.00 88.94 78 VAL A N 1
ATOM 641 C CA . VAL A 1 78 ? -10.949 7.661 5.253 1.00 88.94 78 VAL A CA 1
ATOM 642 C C . VAL A 1 78 ? -12.400 8.098 5.493 1.00 88.94 78 VAL A C 1
ATOM 644 O O . VAL A 1 78 ? -12.799 8.361 6.631 1.00 88.94 78 VAL A O 1
ATOM 647 N N . ASP A 1 79 ? -13.225 8.128 4.439 1.00 88.62 79 ASP A N 1
ATOM 648 C CA . ASP A 1 79 ? -14.642 8.519 4.532 1.00 88.62 79 ASP A CA 1
ATOM 649 C C . ASP A 1 79 ? -15.447 7.543 5.408 1.00 88.62 79 ASP A C 1
ATOM 651 O O . ASP A 1 79 ? -16.245 7.958 6.257 1.00 88.62 79 ASP A O 1
ATOM 655 N N . ARG A 1 80 ? -15.192 6.235 5.281 1.00 89.81 80 ARG A N 1
ATOM 656 C CA . ARG A 1 80 ? -15.849 5.207 6.103 1.00 89.81 80 ARG A CA 1
ATOM 657 C C . ARG A 1 80 ? -15.547 5.384 7.589 1.00 89.81 80 ARG A C 1
ATOM 659 O O . ARG A 1 80 ? -16.474 5.382 8.403 1.00 89.81 80 ARG A O 1
ATOM 666 N N . ILE A 1 81 ? -14.283 5.586 7.955 1.00 87.31 81 ILE A N 1
ATOM 667 C CA . ILE A 1 81 ? -13.877 5.816 9.347 1.00 87.31 81 ILE A CA 1
ATOM 668 C C . ILE A 1 81 ? -14.531 7.098 9.884 1.00 87.31 81 ILE A C 1
ATOM 670 O O . ILE A 1 81 ? -15.027 7.115 11.019 1.00 87.31 81 ILE A O 1
ATOM 674 N N . GLN A 1 82 ? -14.584 8.161 9.071 1.00 87.50 82 GLN A N 1
ATOM 675 C CA . GLN A 1 82 ? -15.206 9.431 9.454 1.00 87.50 82 GLN A CA 1
ATOM 676 C C . GLN A 1 82 ? -16.694 9.290 9.784 1.00 87.50 82 GLN A C 1
ATOM 678 O O . GLN A 1 82 ? -17.167 9.959 10.709 1.00 87.50 82 GLN A O 1
ATOM 683 N N . ARG A 1 83 ? -17.431 8.425 9.083 1.00 88.25 83 ARG A N 1
ATOM 684 C CA . ARG A 1 83 ? -18.880 8.260 9.286 1.00 88.25 83 ARG A CA 1
ATOM 685 C C . ARG A 1 83 ? -19.232 7.302 10.421 1.00 88.25 83 ARG A C 1
ATOM 687 O O . ARG A 1 83 ? -20.172 7.580 11.158 1.00 88.25 83 ARG A O 1
ATOM 694 N N . THR A 1 84 ? -18.482 6.215 10.592 1.00 84.69 84 THR A N 1
ATOM 695 C CA . THR A 1 84 ? -18.920 5.090 11.439 1.00 84.69 84 THR A CA 1
ATOM 696 C C . THR A 1 84 ? -18.353 5.120 12.862 1.00 84.69 84 THR A C 1
ATOM 698 O O . THR A 1 84 ? -19.006 4.653 13.793 1.00 84.69 84 THR A O 1
ATOM 701 N N . ARG A 1 85 ? -17.143 5.660 13.077 1.00 81.94 85 ARG A N 1
ATOM 702 C CA . ARG A 1 85 ? -16.438 5.505 14.367 1.00 81.94 85 ARG A CA 1
ATOM 703 C C . ARG A 1 85 ? -16.779 6.585 15.405 1.00 81.94 85 ARG A C 1
ATOM 705 O O . ARG A 1 85 ? -17.152 7.712 15.075 1.00 81.94 85 ARG A O 1
ATOM 712 N N . SER A 1 86 ? -16.615 6.251 16.688 1.00 84.50 86 SER A N 1
ATOM 713 C CA . SER A 1 86 ? -16.752 7.190 17.815 1.00 84.50 86 SER A CA 1
ATOM 714 C C . SER A 1 86 ? -15.625 8.236 17.814 1.00 84.50 86 SER A C 1
ATOM 716 O O . SER A 1 86 ? -14.549 7.978 17.281 1.00 84.50 86 SER A O 1
ATOM 718 N N . ARG A 1 87 ? -15.843 9.431 18.394 1.00 82.38 87 ARG A N 1
ATOM 719 C CA . ARG A 1 87 ? -14.914 10.584 18.275 1.00 82.38 87 ARG A CA 1
ATOM 720 C C . ARG A 1 87 ? -13.454 10.263 18.629 1.00 82.38 87 ARG A C 1
ATOM 722 O O . ARG A 1 87 ? -12.572 10.655 17.873 1.00 82.38 87 ARG A O 1
ATOM 729 N N . THR A 1 88 ? -13.209 9.552 19.730 1.00 79.06 88 THR A N 1
ATOM 730 C CA . THR A 1 88 ? -11.850 9.276 20.228 1.00 79.06 88 THR A CA 1
ATOM 731 C C . THR A 1 88 ? -11.106 8.271 19.349 1.00 79.06 88 THR A C 1
ATOM 733 O O . THR A 1 88 ? -10.005 8.554 18.894 1.00 79.06 88 THR A O 1
ATOM 736 N N . ILE A 1 89 ? -11.728 7.129 19.037 1.00 81.25 89 ILE A N 1
ATOM 737 C CA . ILE A 1 89 ? -11.116 6.088 18.191 1.00 81.25 89 ILE A CA 1
ATOM 738 C C . ILE A 1 89 ? -10.954 6.594 16.750 1.00 81.25 89 ILE A C 1
ATOM 740 O O . ILE A 1 89 ? -9.948 6.324 16.096 1.00 81.25 89 ILE A O 1
ATOM 744 N N . LYS A 1 90 ? -11.925 7.376 16.263 1.00 87.38 90 LYS A N 1
ATOM 745 C CA . LYS A 1 90 ? -11.918 7.970 14.922 1.00 87.38 90 LYS A CA 1
ATOM 746 C C . LYS A 1 90 ? -10.649 8.769 14.654 1.00 87.38 90 LYS A C 1
ATOM 748 O O . LYS A 1 90 ? -10.037 8.561 13.618 1.00 87.38 90 LYS A O 1
ATOM 753 N N . GLN A 1 91 ? -10.252 9.665 15.555 1.00 86.38 91 GLN A N 1
ATOM 754 C CA . GLN A 1 91 ? -9.097 10.539 15.320 1.00 86.38 91 GLN A CA 1
ATOM 755 C C . GLN A 1 91 ? -7.798 9.747 15.177 1.00 86.38 91 GLN A C 1
ATOM 757 O O . GLN A 1 91 ? -7.031 9.987 14.248 1.00 86.38 91 GLN A O 1
ATOM 762 N N . THR A 1 92 ? -7.573 8.771 16.057 1.00 86.94 92 THR A N 1
ATOM 763 C CA . THR A 1 92 ? -6.334 7.992 16.035 1.00 86.94 92 THR A CA 1
ATOM 764 C C . THR A 1 92 ? -6.240 7.097 14.804 1.00 86.94 92 THR A C 1
ATOM 766 O O . THR A 1 92 ? -5.182 7.002 14.187 1.00 86.94 92 THR A O 1
ATOM 769 N N . ILE A 1 93 ? -7.353 6.480 14.406 1.00 87.81 93 ILE A N 1
ATOM 770 C CA . ILE A 1 93 ? -7.379 5.590 13.243 1.00 87.81 93 ILE A CA 1
ATOM 771 C C . ILE A 1 93 ? -7.320 6.404 11.948 1.00 87.81 93 ILE A C 1
ATOM 773 O O . ILE A 1 93 ? -6.600 6.015 11.038 1.00 87.81 93 ILE A O 1
ATOM 777 N N . LEU A 1 94 ? -7.984 7.565 11.878 1.00 89.75 94 LEU A N 1
ATOM 778 C CA . LEU A 1 94 ? -7.860 8.469 10.728 1.00 89.75 94 LEU A CA 1
ATOM 779 C C . LEU A 1 94 ? -6.428 8.940 10.521 1.00 89.75 94 LEU A C 1
ATOM 781 O O . LEU A 1 94 ? -6.000 9.065 9.379 1.00 89.75 94 LEU A O 1
ATOM 785 N N . PHE A 1 95 ? -5.689 9.207 11.599 1.00 90.00 95 PHE A N 1
ATOM 786 C CA . PHE A 1 95 ? -4.285 9.585 11.485 1.00 90.00 95 PHE A CA 1
ATOM 787 C C . PHE A 1 95 ? -3.452 8.451 10.872 1.00 90.00 95 PHE A C 1
ATOM 789 O O . PHE A 1 95 ? -2.693 8.696 9.937 1.00 90.00 95 PHE A O 1
ATOM 796 N N . ALA A 1 96 ? -3.640 7.214 11.347 1.00 89.81 96 ALA A N 1
ATOM 797 C CA . ALA A 1 96 ? -2.963 6.042 10.792 1.00 89.81 96 ALA A CA 1
ATOM 798 C C . ALA A 1 96 ? -3.329 5.806 9.313 1.00 89.81 96 ALA A C 1
ATOM 800 O O . ALA A 1 96 ? -2.441 5.647 8.479 1.00 89.81 96 ALA A O 1
ATOM 801 N N . ASP A 1 97 ? -4.618 5.864 8.978 1.00 90.19 97 ASP A N 1
ATOM 802 C CA . ASP A 1 97 ? -5.140 5.693 7.617 1.00 90.19 97 ASP A CA 1
ATOM 803 C C . ASP A 1 97 ? -4.660 6.791 6.649 1.00 90.19 97 ASP A C 1
ATOM 805 O O . ASP A 1 97 ? -4.243 6.521 5.521 1.00 90.19 97 ASP A O 1
ATOM 809 N N . SER A 1 98 ? -4.638 8.044 7.112 1.00 91.06 98 SER A N 1
ATOM 810 C CA . SER A 1 98 ? -4.136 9.178 6.326 1.00 91.06 98 SER A CA 1
ATOM 811 C C . SER A 1 98 ? -2.635 9.055 6.082 1.00 91.06 98 SER A C 1
ATOM 813 O O . SER A 1 98 ? -2.178 9.290 4.966 1.00 91.06 98 SER A O 1
ATOM 815 N N . ALA A 1 99 ? -1.864 8.649 7.096 1.00 92.06 99 ALA A N 1
ATOM 816 C CA . ALA A 1 99 ? -0.432 8.408 6.951 1.00 92.06 99 ALA A CA 1
ATOM 817 C C . ALA A 1 99 ? -0.150 7.267 5.963 1.00 92.06 99 ALA A C 1
ATOM 819 O O . ALA A 1 99 ? 0.722 7.405 5.102 1.00 92.06 99 ALA A O 1
ATOM 820 N N . PHE A 1 100 ? -0.919 6.177 6.033 1.00 92.62 100 PHE A N 1
ATOM 821 C CA . PHE A 1 100 ? -0.850 5.083 5.067 1.00 92.62 100 PHE A CA 1
ATOM 822 C C . PHE A 1 100 ? -1.171 5.557 3.642 1.00 92.62 100 PHE A C 1
ATOM 824 O O . PHE A 1 100 ? -0.373 5.337 2.732 1.00 92.62 100 PHE A O 1
ATOM 831 N N . THR A 1 101 ? -2.282 6.274 3.449 1.00 93.44 101 THR A N 1
ATOM 832 C CA . THR A 1 101 ? -2.713 6.774 2.132 1.00 93.44 101 THR A CA 1
ATOM 833 C C . THR A 1 101 ? -1.708 7.753 1.526 1.00 93.44 101 THR A C 1
ATOM 835 O O . THR A 1 101 ? -1.364 7.639 0.349 1.00 93.44 101 THR A O 1
ATOM 838 N N . VAL A 1 102 ? -1.187 8.692 2.321 1.00 93.50 102 VAL A N 1
ATOM 839 C CA . VAL A 1 102 ? -0.156 9.641 1.872 1.00 93.50 102 VAL A CA 1
ATOM 840 C C . VAL A 1 102 ? 1.133 8.911 1.509 1.00 93.50 102 VAL A C 1
ATOM 842 O O . VAL A 1 102 ? 1.743 9.214 0.484 1.00 93.50 102 VAL A O 1
ATOM 845 N N . SER A 1 103 ? 1.532 7.922 2.309 1.00 93.62 103 SER A N 1
ATOM 846 C CA . SER A 1 103 ? 2.717 7.115 2.019 1.00 93.62 103 SER A CA 1
ATOM 847 C C . SER A 1 103 ? 2.532 6.332 0.722 1.00 93.62 103 SER A C 1
ATOM 849 O O . SER A 1 103 ? 3.407 6.379 -0.136 1.00 93.62 103 SER A O 1
ATOM 851 N N . LEU A 1 104 ? 1.390 5.670 0.521 1.00 92.31 104 LEU A N 1
ATOM 852 C CA . LEU A 1 104 ? 1.078 4.954 -0.719 1.00 92.31 104 LEU A CA 1
ATOM 853 C C . LEU A 1 104 ? 1.136 5.889 -1.935 1.00 92.31 104 LEU A C 1
ATOM 855 O O . LEU A 1 104 ? 1.783 5.570 -2.932 1.00 92.31 104 LEU A O 1
ATOM 859 N N . PHE A 1 105 ? 0.525 7.070 -1.831 1.00 93.00 105 PHE A N 1
ATOM 860 C CA . PHE A 1 105 ? 0.566 8.080 -2.886 1.00 93.00 105 PHE A CA 1
ATOM 861 C C . PHE A 1 105 ? 1.996 8.541 -3.194 1.00 93.00 105 PHE A C 1
ATOM 863 O O . PHE A 1 105 ? 2.381 8.620 -4.359 1.00 93.00 105 PHE A O 1
ATOM 870 N N . SER A 1 106 ? 2.806 8.780 -2.161 1.00 93.50 106 SER A N 1
ATOM 871 C CA . SER A 1 106 ? 4.216 9.148 -2.313 1.00 93.50 106 SER A CA 1
ATOM 872 C C . SER A 1 106 ? 5.006 8.084 -3.083 1.00 93.50 106 SER A C 1
ATOM 874 O O . SER A 1 106 ? 5.743 8.416 -4.008 1.00 93.50 106 SER A O 1
ATOM 876 N N . HIS A 1 107 ? 4.797 6.797 -2.785 1.00 90.12 107 HIS A N 1
ATOM 877 C CA . HIS A 1 107 ? 5.456 5.706 -3.509 1.00 90.12 107 HIS A CA 1
ATOM 878 C C . HIS A 1 107 ? 5.023 5.629 -4.979 1.00 90.12 107 HIS A C 1
ATOM 880 O O . HIS A 1 107 ? 5.869 5.427 -5.851 1.00 90.12 107 HIS A O 1
ATOM 886 N N . ILE A 1 108 ? 3.735 5.847 -5.269 1.00 90.00 108 ILE A N 1
ATOM 887 C CA . ILE A 1 108 ? 3.224 5.920 -6.647 1.00 90.00 108 ILE A CA 1
ATOM 888 C C . ILE A 1 108 ? 3.906 7.063 -7.406 1.00 90.00 108 ILE A C 1
ATOM 890 O O . ILE A 1 108 ? 4.437 6.847 -8.495 1.00 90.00 108 ILE A O 1
ATOM 894 N N . VAL A 1 109 ? 3.926 8.267 -6.827 1.00 90.56 109 VAL A N 1
ATOM 895 C CA . VAL A 1 109 ? 4.557 9.445 -7.440 1.00 90.56 109 VAL A CA 1
ATOM 896 C C . VAL A 1 109 ? 6.048 9.210 -7.656 1.00 90.56 109 VAL A C 1
ATOM 898 O O . VAL A 1 109 ? 6.546 9.455 -8.753 1.00 90.56 109 VAL A O 1
ATOM 901 N N . ASN A 1 110 ? 6.748 8.685 -6.650 1.00 89.56 110 ASN A N 1
ATOM 902 C CA . ASN A 1 110 ? 8.172 8.386 -6.739 1.00 89.56 110 ASN A CA 1
ATOM 903 C C . ASN A 1 110 ? 8.471 7.401 -7.878 1.00 89.56 110 ASN A C 1
ATOM 905 O O . ASN A 1 110 ? 9.371 7.625 -8.683 1.00 89.56 110 ASN A O 1
ATOM 909 N N . HIS A 1 111 ? 7.669 6.346 -8.007 1.00 85.31 111 HIS A N 1
ATOM 910 C CA . HIS A 1 111 ? 7.810 5.400 -9.106 1.00 85.31 111 HIS A CA 1
ATOM 911 C C . HIS A 1 111 ? 7.534 6.040 -10.478 1.00 85.31 111 HIS A C 1
ATOM 913 O O . HIS A 1 111 ? 8.283 5.804 -11.428 1.00 85.31 111 HIS A O 1
ATOM 919 N N . THR A 1 112 ? 6.502 6.881 -10.600 1.00 86.12 112 THR A N 1
ATOM 920 C CA . THR A 1 112 ? 6.228 7.624 -11.842 1.00 86.12 112 THR A CA 1
ATOM 921 C C . THR A 1 112 ? 7.390 8.543 -12.215 1.00 86.12 112 THR A C 1
ATOM 923 O O . THR A 1 112 ? 7.775 8.586 -13.382 1.00 86.12 112 THR A O 1
ATOM 926 N N . ILE A 1 113 ? 7.989 9.229 -11.238 1.00 88.88 113 ILE A N 1
ATOM 927 C CA . ILE A 1 113 ? 9.175 10.068 -11.449 1.00 88.88 113 ILE A CA 1
ATOM 928 C C . ILE A 1 113 ? 10.341 9.226 -11.970 1.00 88.88 113 ILE A C 1
ATOM 930 O O . ILE A 1 113 ? 10.939 9.596 -12.976 1.00 88.88 113 ILE A O 1
ATOM 934 N N . ILE A 1 114 ? 10.631 8.080 -11.348 1.00 86.81 114 ILE A N 1
ATOM 935 C CA . ILE A 1 114 ? 11.727 7.194 -11.768 1.00 86.81 114 ILE A CA 1
ATOM 936 C C . ILE A 1 114 ? 11.502 6.674 -13.194 1.00 86.81 114 ILE A C 1
ATOM 938 O O . ILE A 1 114 ? 12.413 6.714 -14.018 1.00 86.81 114 ILE A O 1
ATOM 942 N N . ARG A 1 115 ? 10.280 6.241 -13.536 1.00 83.56 115 ARG A N 1
ATOM 943 C CA . ARG A 1 115 ? 9.952 5.803 -14.906 1.00 83.56 115 ARG A CA 1
ATOM 944 C C . ARG A 1 115 ? 10.117 6.923 -15.923 1.00 83.56 115 ARG A C 1
ATOM 946 O O . ARG A 1 115 ? 10.636 6.687 -17.011 1.00 83.56 115 ARG A O 1
ATOM 953 N N . LEU A 1 116 ? 9.694 8.131 -15.565 1.00 86.38 116 LEU A N 1
ATOM 954 C CA . LEU A 1 116 ? 9.825 9.299 -16.423 1.00 86.38 116 LEU A CA 1
ATOM 955 C C . LEU A 1 116 ? 11.298 9.671 -16.637 1.00 86.38 116 LEU A C 1
ATOM 957 O O . LEU A 1 116 ? 11.713 9.888 -17.771 1.00 86.38 116 LEU A O 1
ATOM 961 N N . GLN A 1 117 ? 12.099 9.689 -15.570 1.00 87.69 117 GLN A N 1
ATOM 962 C CA . GLN A 1 117 ? 13.544 9.904 -15.649 1.00 87.69 117 GLN A CA 1
ATOM 963 C C . GLN A 1 117 ? 14.204 8.860 -16.552 1.00 87.69 117 GLN A C 1
ATOM 965 O O . GLN A 1 117 ? 14.925 9.228 -17.474 1.00 87.69 117 GLN A O 1
ATOM 970 N N . ASN A 1 118 ? 13.893 7.575 -16.364 1.00 85.75 118 ASN A N 1
ATOM 971 C CA . ASN A 1 118 ? 14.417 6.493 -17.200 1.00 85.75 118 ASN A CA 1
ATOM 972 C C . ASN A 1 118 ? 14.046 6.662 -18.680 1.00 85.75 118 ASN A C 1
ATOM 974 O O . ASN A 1 118 ? 14.882 6.413 -19.546 1.00 85.75 118 ASN A O 1
ATOM 978 N N . ALA A 1 119 ? 12.824 7.111 -18.979 1.00 85.19 119 ALA A N 1
ATOM 979 C CA . ALA A 1 119 ? 12.411 7.407 -20.348 1.00 85.19 119 ALA A CA 1
ATOM 980 C C . ALA A 1 119 ? 13.218 8.570 -20.953 1.00 85.19 119 ALA A C 1
ATOM 982 O O . ALA A 1 119 ? 13.645 8.487 -22.104 1.00 85.19 119 ALA A O 1
ATOM 983 N N . PHE A 1 120 ? 13.483 9.629 -20.180 1.00 87.62 120 PHE A N 1
ATOM 984 C CA . PHE A 1 120 ? 14.334 10.737 -20.625 1.00 87.62 120 PHE A CA 1
ATOM 985 C C . PHE A 1 120 ? 15.790 10.315 -20.847 1.00 87.62 120 PHE A C 1
ATOM 987 O O . PHE A 1 120 ? 16.369 10.719 -21.853 1.00 87.62 120 PHE A O 1
ATOM 994 N N . TYR A 1 121 ? 16.362 9.487 -19.965 1.00 86.56 121 TYR A N 1
ATOM 995 C CA . TYR A 1 121 ? 17.714 8.944 -20.144 1.00 86.56 121 TYR A CA 1
ATOM 996 C C . TYR A 1 121 ? 17.824 8.131 -21.438 1.00 86.56 121 TYR A C 1
ATOM 998 O O . TYR A 1 121 ? 18.711 8.388 -22.243 1.00 86.56 121 TYR A O 1
ATOM 1006 N N . GLN A 1 122 ? 16.870 7.234 -21.701 1.00 84.88 122 GLN A N 1
ATOM 1007 C CA . GLN A 1 122 ? 16.861 6.440 -22.935 1.00 84.88 122 GLN A CA 1
ATOM 1008 C C . GLN A 1 122 ? 16.744 7.307 -24.197 1.00 84.88 122 GLN A C 1
ATOM 1010 O O . GLN A 1 122 ? 17.415 7.042 -25.191 1.00 84.88 122 GLN A O 1
ATOM 1015 N N . LEU A 1 123 ? 15.918 8.360 -24.167 1.00 84.56 123 LEU A N 1
ATOM 1016 C CA . LEU A 1 123 ? 15.804 9.305 -25.283 1.00 84.56 123 LEU A CA 1
ATOM 1017 C C . LEU A 1 123 ? 17.085 10.122 -25.495 1.00 84.56 123 LEU A C 1
ATOM 1019 O O . LEU A 1 123 ? 17.428 10.436 -26.634 1.00 84.56 123 LEU A O 1
ATOM 1023 N N . HIS A 1 124 ? 17.770 10.493 -24.415 1.00 81.88 124 HIS A N 1
ATOM 1024 C CA . HIS A 1 124 ? 19.032 11.220 -24.476 1.00 81.88 124 HIS A CA 1
ATOM 1025 C C . HIS A 1 124 ? 20.154 10.351 -25.061 1.00 81.88 124 HIS A C 1
ATOM 1027 O O . HIS A 1 124 ? 20.825 10.785 -25.995 1.00 81.88 124 HIS A O 1
ATOM 1033 N N . ASP A 1 125 ? 20.294 9.111 -24.590 1.00 82.31 125 ASP A N 1
ATOM 1034 C CA . ASP A 1 125 ? 21.292 8.165 -25.102 1.00 82.31 125 ASP A CA 1
ATOM 1035 C C . ASP A 1 125 ? 21.040 7.824 -26.577 1.00 82.31 125 ASP A C 1
ATOM 1037 O O . ASP A 1 125 ? 21.970 7.797 -27.382 1.00 82.31 125 ASP A O 1
ATOM 1041 N N . ALA A 1 126 ? 19.773 7.645 -26.969 1.00 80.75 126 ALA A N 1
ATOM 1042 C CA . ALA A 1 126 ? 19.409 7.426 -28.367 1.00 80.75 126 ALA A CA 1
ATOM 1043 C C . ALA A 1 126 ? 19.814 8.603 -29.270 1.00 80.75 126 ALA A C 1
ATOM 1045 O O . ALA A 1 126 ? 20.283 8.370 -30.380 1.00 80.75 126 ALA A O 1
ATOM 1046 N N . ARG A 1 127 ? 19.673 9.851 -28.793 1.00 74.62 127 ARG A N 1
ATOM 1047 C CA . ARG A 1 127 ? 20.078 11.055 -29.540 1.00 74.62 127 ARG A CA 1
ATOM 1048 C C . ARG A 1 127 ? 21.590 11.189 -29.696 1.00 74.62 127 ARG A C 1
ATOM 1050 O O . ARG A 1 127 ? 22.036 11.643 -30.745 1.00 74.62 127 ARG A O 1
ATOM 1057 N N . ILE A 1 128 ? 22.366 10.833 -28.672 1.00 74.88 128 ILE A N 1
ATOM 1058 C CA . ILE A 1 128 ? 23.834 10.852 -28.757 1.00 74.88 128 ILE A CA 1
ATOM 1059 C C . ILE A 1 128 ? 24.303 9.845 -29.808 1.00 74.88 128 ILE A C 1
ATOM 1061 O O . ILE A 1 128 ? 25.034 10.225 -30.718 1.00 74.88 128 ILE A O 1
ATOM 1065 N N . ASN A 1 129 ? 23.796 8.611 -29.753 1.00 70.94 129 ASN A N 1
ATOM 1066 C CA . ASN A 1 129 ? 24.183 7.563 -30.698 1.00 70.94 129 ASN A CA 1
ATOM 1067 C C . ASN A 1 129 ? 23.826 7.922 -32.155 1.00 70.94 129 ASN A C 1
ATOM 1069 O O . ASN A 1 129 ? 24.618 7.659 -33.055 1.00 70.94 129 ASN A O 1
ATOM 1073 N N . THR A 1 130 ? 22.676 8.561 -32.413 1.00 69.56 130 THR A N 1
ATOM 1074 C CA . THR A 1 130 ? 22.339 9.027 -33.775 1.00 69.56 130 THR A CA 1
ATOM 1075 C C . THR A 1 130 ? 23.290 10.107 -34.288 1.00 69.56 130 THR A C 1
ATOM 1077 O O . THR A 1 130 ? 23.671 10.065 -35.450 1.00 69.56 130 THR A O 1
ATOM 1080 N N . ASN A 1 131 ? 23.734 11.032 -33.433 1.00 60.66 131 ASN A N 1
ATOM 1081 C CA . ASN A 1 131 ? 24.626 12.114 -33.858 1.00 60.66 131 ASN A CA 1
ATOM 1082 C C . ASN A 1 131 ? 26.061 11.629 -34.148 1.00 60.66 131 ASN A C 1
ATOM 1084 O O . ASN A 1 131 ? 26.740 12.221 -34.984 1.00 60.66 131 ASN A O 1
ATOM 1088 N N . GLU A 1 132 ? 26.527 10.572 -33.474 1.00 59.50 132 GLU A N 1
ATOM 1089 C CA . GLU A 1 132 ? 27.825 9.937 -33.765 1.00 59.50 132 GLU A CA 1
ATOM 1090 C C . GLU A 1 132 ? 27.792 9.133 -35.074 1.00 59.50 132 GLU A C 1
ATOM 1092 O O . GLU A 1 132 ? 28.768 9.129 -35.815 1.00 59.50 132 GLU A O 1
ATOM 1097 N N . THR A 1 133 ? 26.654 8.520 -35.418 1.00 57.59 133 THR A N 1
ATOM 1098 C CA . THR A 1 133 ? 26.539 7.742 -36.669 1.00 57.59 133 THR A CA 1
ATOM 1099 C C . THR A 1 133 ? 26.523 8.653 -37.904 1.00 57.59 133 THR A C 1
ATOM 1101 O O . THR A 1 133 ? 27.144 8.335 -38.912 1.00 57.59 133 THR A O 1
ATOM 1104 N N . ASP A 1 134 ? 25.892 9.828 -37.801 1.00 55.84 134 ASP A N 1
ATOM 1105 C CA . ASP A 1 134 ? 25.844 10.821 -38.885 1.00 55.84 134 ASP A CA 1
ATOM 1106 C C . ASP A 1 134 ? 27.197 11.527 -39.128 1.00 55.84 134 ASP A C 1
ATOM 1108 O O . ASP A 1 134 ? 27.366 12.192 -40.146 1.00 55.84 134 ASP A O 1
ATOM 1112 N N . SER A 1 135 ? 28.162 11.407 -38.206 1.00 54.78 135 SER A N 1
ATOM 1113 C CA . SER A 1 135 ? 29.491 12.033 -38.315 1.00 54.78 135 SER A CA 1
ATOM 1114 C C . SER A 1 135 ? 30.617 11.068 -38.714 1.00 54.78 135 SER A C 1
ATOM 1116 O O . SER A 1 135 ? 31.730 11.520 -38.969 1.00 54.78 135 SER A O 1
ATOM 1118 N N . GLU A 1 136 ? 30.337 9.765 -38.826 1.00 54.19 136 GLU A N 1
ATOM 1119 C CA . GLU A 1 136 ? 31.255 8.764 -39.401 1.00 54.19 136 GLU A CA 1
ATOM 1120 C C . GLU A 1 136 ? 30.966 8.456 -40.889 1.00 54.19 136 GLU A C 1
ATOM 1122 O O . GLU A 1 136 ? 31.765 7.777 -41.536 1.00 54.19 136 GLU A O 1
ATOM 1127 N N . GLU A 1 137 ? 29.855 8.956 -41.448 1.00 51.78 137 GLU A N 1
ATOM 1128 C CA . GLU A 1 137 ? 29.481 8.795 -42.868 1.00 51.78 137 GLU A CA 1
ATOM 1129 C C . GLU A 1 137 ? 29.887 9.980 -43.785 1.00 51.78 137 GLU A C 1
ATOM 1131 O O . GLU A 1 137 ? 29.622 9.926 -44.990 1.00 51.78 137 GLU A O 1
ATOM 1136 N N . GLU A 1 138 ? 30.566 11.013 -43.262 1.00 43.53 138 GLU A N 1
ATOM 1137 C CA . GLU A 1 138 ? 31.193 12.118 -44.032 1.00 43.53 138 GLU A CA 1
ATOM 1138 C C . GLU A 1 138 ? 32.716 11.949 -44.181 1.00 43.53 138 GLU A C 1
ATOM 1140 O O . GLU A 1 138 ? 33.228 12.205 -45.301 1.00 43.53 138 GLU A O 1
#

Organism: NCBI:txid392033

Foldseek 3Di:
DVVVVVVVVVVLVVLVVVLVVLLVVLLVCLQPPLDLVVNLVSLVVSLVSCLCQLPVDLHRSDDPVVLVVSLVSLVVSLVNLVPPDDPPSSVSSNVSSVVSSVSSVVSVVVSVVVNVVVVVVVVVVVVVVVVVVVVVVD

Radius of gyration: 20.64 Å; chains: 1; bounding box: 50×34×64 Å

InterPro domains:
  IPR011990 Tetratricopeptide-like helical domain superfamily [SSF48452] (13-123)